Protein AF-A0AB33B3C3-F1 (afdb_monomer)

Nearest PDB structures (foldseek):
  6h2f-assembly1_J  TM=7.437E-01  e=4.658E+00  Aeromonas hydrophila subsp. hydrophila AL09-71

Radius of gyration: 13.07 Å; Cα contacts (8 Å, |Δi|>4): 54; chains: 1; bounding box: 30×18×36 Å

Structure (mmCIF, N/CA/C/O backbone):
data_AF-A0AB33B3C3-F1
#
_entry.id   AF-A0AB33B3C3-F1
#
loop_
_atom_site.group_PDB
_atom_site.id
_atom_site.type_symbol
_atom_site.label_atom_id
_atom_site.label_alt_id
_atom_site.label_comp_id
_atom_site.label_asym_id
_atom_site.label_entity_id
_atom_site.label_seq_id
_atom_site.pdbx_PDB_ins_code
_atom_site.Cartn_x
_atom_site.Cartn_y
_atom_site.Cartn_z
_atom_site.occupancy
_atom_site.B_iso_or_equiv
_atom_site.auth_seq_id
_atom_site.auth_comp_id
_atom_site.auth_asym_id
_atom_site.auth_atom_id
_atom_site.pdbx_PDB_model_num
ATOM 1 N N . MET A 1 1 ? -12.994 10.200 20.619 1.00 45.91 1 MET A N 1
ATOM 2 C CA . MET A 1 1 ? -13.472 9.185 19.653 1.00 45.91 1 MET A CA 1
ATOM 3 C C . MET A 1 1 ? -13.051 9.437 18.191 1.00 45.91 1 MET A C 1
ATOM 5 O O . MET A 1 1 ? -12.988 8.488 17.431 1.00 45.91 1 MET A O 1
ATOM 9 N N . LEU A 1 2 ? -12.660 10.660 17.786 1.00 47.38 2 LEU A N 1
ATOM 10 C CA . LEU A 1 2 ? -12.212 10.976 16.406 1.00 47.38 2 LEU A CA 1
ATOM 11 C C . LEU A 1 2 ? -10.795 10.490 16.015 1.00 47.38 2 LEU A C 1
ATOM 13 O O . LEU A 1 2 ? -10.446 10.509 14.837 1.00 47.38 2 LEU A O 1
ATOM 17 N N . LYS A 1 3 ? -9.954 10.075 16.975 1.00 50.50 3 LYS A N 1
ATOM 18 C CA . LYS A 1 3 ? -8.578 9.620 16.687 1.00 50.50 3 LYS A CA 1
ATOM 19 C C . LYS A 1 3 ? -8.520 8.209 16.081 1.00 50.50 3 LYS A C 1
ATOM 21 O O . LYS A 1 3 ? -7.628 7.965 15.278 1.00 50.50 3 LYS A O 1
ATOM 26 N N . LEU A 1 4 ? -9.465 7.317 16.407 1.00 53.91 4 LEU A N 1
ATOM 27 C CA . LEU A 1 4 ? -9.455 5.937 15.894 1.00 53.91 4 LEU A CA 1
ATOM 28 C C . LEU A 1 4 ? -9.987 5.823 14.457 1.00 53.91 4 LEU A C 1
ATOM 30 O O . LEU A 1 4 ? -9.455 5.040 13.684 1.00 53.91 4 LEU A O 1
ATOM 34 N N . LEU A 1 5 ? -10.947 6.667 14.059 1.00 57.19 5 LEU A N 1
ATOM 35 C CA . LEU A 1 5 ? -11.476 6.715 12.684 1.00 57.19 5 LEU A CA 1
ATOM 36 C C . LEU A 1 5 ? -10.465 7.232 11.646 1.00 57.19 5 LEU A C 1
ATOM 38 O O . LEU A 1 5 ? -10.615 6.968 10.458 1.00 57.19 5 LEU A O 1
ATOM 42 N N . ARG A 1 6 ? -9.411 7.943 12.070 1.00 65.81 6 ARG A N 1
ATOM 43 C CA . ARG A 1 6 ? -8.354 8.428 11.164 1.00 65.81 6 ARG A CA 1
ATOM 44 C C . ARG A 1 6 ? -7.379 7.338 10.730 1.00 65.81 6 ARG A C 1
ATOM 46 O O . ARG A 1 6 ? -6.835 7.436 9.636 1.00 65.81 6 ARG A O 1
ATOM 53 N N . TYR A 1 7 ? -7.176 6.314 11.556 1.00 72.25 7 TYR A N 1
ATOM 54 C CA . TYR A 1 7 ? -6.293 5.191 11.238 1.00 72.25 7 TYR A CA 1
ATOM 55 C C . TYR A 1 7 ? -6.707 4.439 9.964 1.00 72.25 7 TYR A C 1
ATOM 57 O O . TYR A 1 7 ? -5.876 4.333 9.064 1.00 72.25 7 TYR A O 1
ATOM 65 N N . PRO A 1 8 ? -7.964 3.977 9.810 1.00 77.94 8 PRO A N 1
ATOM 66 C CA . PRO A 1 8 ? -8.376 3.275 8.596 1.00 77.94 8 PRO A CA 1
ATOM 67 C 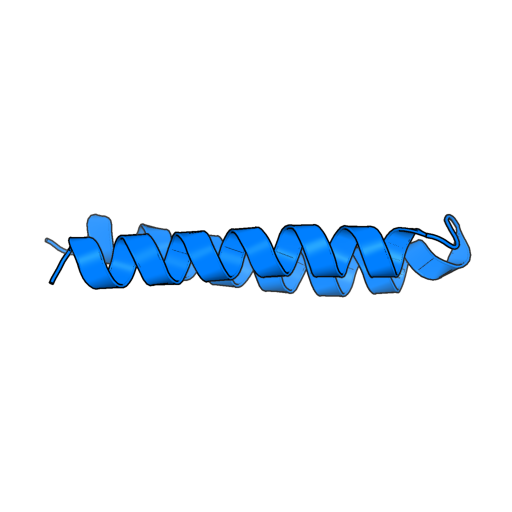C . PRO A 1 8 ? -8.342 4.176 7.352 1.00 77.94 8 PRO A C 1
ATOM 69 O O . PRO A 1 8 ? -7.997 3.705 6.275 1.00 77.94 8 PRO A O 1
ATOM 72 N N . ILE A 1 9 ? -8.612 5.480 7.486 1.00 81.94 9 ILE A N 1
ATOM 73 C CA . ILE A 1 9 ? -8.505 6.439 6.371 1.00 81.94 9 ILE A CA 1
ATOM 74 C C . ILE A 1 9 ? -7.046 6.590 5.919 1.00 81.94 9 ILE A C 1
ATOM 76 O O . ILE A 1 9 ? -6.762 6.588 4.722 1.00 81.94 9 ILE A O 1
ATOM 80 N N . PHE A 1 10 ? -6.116 6.693 6.871 1.00 82.31 10 PHE A N 1
ATOM 81 C CA . PHE A 1 10 ? -4.691 6.808 6.577 1.00 82.31 10 PHE A CA 1
ATOM 82 C C . PHE A 1 10 ? -4.135 5.530 5.938 1.00 82.31 10 PHE A C 1
ATOM 84 O O . PHE A 1 10 ? -3.386 5.615 4.968 1.00 82.31 10 PHE A O 1
ATOM 91 N N . LEU A 1 11 ? -4.547 4.352 6.421 1.00 83.81 11 LEU A N 1
ATOM 92 C CA . LEU A 1 11 ? -4.183 3.076 5.799 1.00 83.81 11 LEU A CA 1
ATOM 93 C C . LEU A 1 11 ? -4.739 2.960 4.374 1.00 83.81 11 LEU A C 1
ATOM 95 O O . LEU A 1 11 ? -4.002 2.595 3.468 1.00 83.81 11 LEU A O 1
ATOM 99 N N . SER A 1 12 ? -5.995 3.334 4.131 1.00 84.19 12 SER A N 1
ATOM 100 C CA . SER A 1 12 ? -6.558 3.314 2.773 1.00 84.19 12 SER A CA 1
ATOM 101 C C . SER A 1 12 ? -5.812 4.248 1.811 1.00 84.19 12 SER A C 1
ATOM 103 O O . SER A 1 12 ? -5.543 3.876 0.671 1.00 84.19 12 SER A O 1
ATOM 105 N N . LEU A 1 13 ? -5.416 5.443 2.267 1.00 88.44 13 LEU A N 1
ATOM 106 C CA . LEU A 1 13 ? -4.566 6.356 1.491 1.00 88.44 13 LEU A CA 1
ATOM 107 C C . LEU A 1 13 ? -3.188 5.749 1.195 1.00 88.44 13 LEU A C 1
ATOM 109 O O . LEU A 1 13 ? -2.714 5.830 0.062 1.00 88.44 13 LEU A O 1
ATOM 113 N N . LEU A 1 14 ? -2.567 5.107 2.188 1.00 88.12 14 LEU A N 1
ATOM 114 C CA . LEU A 1 14 ? -1.273 4.438 2.041 1.00 88.12 14 LEU A CA 1
ATOM 115 C C . LEU A 1 14 ? -1.347 3.232 1.085 1.00 88.12 14 LEU A C 1
ATOM 117 O O . LEU A 1 14 ? -0.422 3.001 0.301 1.00 88.12 14 LEU A O 1
ATOM 121 N N . GLY A 1 15 ? -2.462 2.496 1.109 1.00 88.50 15 GLY A N 1
ATOM 122 C CA . GLY A 1 15 ? -2.754 1.400 0.189 1.00 88.50 15 GLY A CA 1
ATOM 123 C C . GLY A 1 15 ? -2.860 1.882 -1.257 1.00 88.50 15 GLY A C 1
ATOM 124 O O . GLY A 1 15 ? -2.147 1.378 -2.123 1.00 88.50 15 GLY A O 1
ATOM 125 N N . SER A 1 16 ? -3.663 2.920 -1.510 1.00 87.56 16 SER A N 1
ATOM 126 C CA . SER A 1 16 ? -3.772 3.551 -2.834 1.00 87.56 16 SER A CA 1
ATOM 127 C C . SER A 1 16 ? -2.434 4.107 -3.332 1.00 87.56 16 SER A C 1
ATOM 129 O O . SER A 1 16 ? -2.088 3.938 -4.502 1.00 87.56 16 SER A O 1
ATOM 131 N N . PHE A 1 17 ? -1.649 4.724 -2.444 1.00 89.12 17 PHE A N 1
ATOM 132 C CA . PHE A 1 17 ? -0.314 5.222 -2.776 1.00 89.12 17 PHE A CA 1
ATOM 133 C C . PHE A 1 17 ? 0.640 4.087 -3.176 1.00 89.12 17 PHE A C 1
ATOM 135 O O . PHE A 1 17 ? 1.361 4.221 -4.162 1.00 89.12 17 PHE A O 1
ATOM 142 N N . SER A 1 18 ? 0.607 2.947 -2.477 1.00 85.69 18 SER A N 1
ATOM 143 C CA . SER A 1 18 ? 1.421 1.772 -2.832 1.00 85.69 18 SER A CA 1
ATOM 144 C C . SER A 1 18 ? 1.043 1.177 -4.185 1.00 85.69 18 SER A C 1
ATOM 146 O O . SER A 1 18 ? 1.931 0.807 -4.950 1.00 85.69 18 SER A O 1
ATOM 148 N N . ILE A 1 19 ? -0.251 1.127 -4.518 1.00 87.75 19 ILE A N 1
ATOM 149 C CA . ILE A 1 19 ? -0.725 0.634 -5.821 1.00 87.75 19 ILE A CA 1
ATOM 150 C C . ILE A 1 19 ? -0.244 1.560 -6.943 1.00 87.75 19 ILE A C 1
ATOM 152 O O . ILE A 1 19 ? 0.333 1.100 -7.929 1.00 87.75 19 ILE A O 1
ATOM 156 N N . SER A 1 20 ? -0.417 2.873 -6.769 1.00 88.56 20 SER A N 1
ATOM 157 C CA . SER A 1 20 ? 0.021 3.862 -7.758 1.00 88.56 20 SER A CA 1
ATOM 158 C C . SER A 1 20 ? 1.542 3.882 -7.919 1.00 88.56 20 SER A C 1
ATOM 160 O O . SER A 1 20 ? 2.040 3.989 -9.038 1.00 88.56 20 SER A O 1
ATOM 162 N N . SER A 1 21 ? 2.287 3.764 -6.818 1.00 86.06 21 SER A N 1
ATOM 163 C CA . SER A 1 21 ? 3.751 3.729 -6.833 1.00 86.06 21 SER A CA 1
ATOM 164 C C . SER A 1 21 ? 4.277 2.445 -7.483 1.00 86.06 21 SER A C 1
ATOM 166 O O . SER A 1 21 ? 5.169 2.506 -8.324 1.00 86.06 21 SER A O 1
ATOM 168 N N . GLY A 1 22 ? 3.665 1.290 -7.193 1.00 85.81 22 GLY A N 1
ATOM 169 C CA . GLY A 1 22 ? 4.009 0.015 -7.832 1.00 85.81 22 GLY A CA 1
ATOM 170 C C . GLY A 1 22 ? 3.753 0.005 -9.342 1.00 85.81 22 GLY A C 1
ATOM 171 O O . GLY A 1 22 ? 4.533 -0.578 -10.091 1.00 85.81 22 GLY A O 1
ATOM 172 N N . MET A 1 23 ? 2.709 0.699 -9.811 1.00 85.62 23 MET A N 1
ATOM 173 C CA . MET A 1 23 ? 2.502 0.935 -11.246 1.00 85.62 23 MET A CA 1
ATOM 174 C C . MET A 1 23 ? 3.565 1.864 -11.840 1.00 85.62 23 MET A C 1
ATOM 176 O O . MET A 1 23 ? 4.075 1.601 -12.923 1.00 85.62 23 MET A O 1
ATOM 180 N N . LEU A 1 24 ? 3.941 2.934 -11.140 1.00 83.94 24 LEU A N 1
ATOM 181 C CA . LEU A 1 24 ? 4.923 3.898 -11.644 1.00 83.94 24 LEU A CA 1
ATOM 182 C C . LEU A 1 24 ? 6.333 3.289 -11.741 1.00 83.94 24 LEU A C 1
ATOM 184 O O . LEU A 1 24 ? 7.066 3.549 -12.694 1.00 83.94 24 LEU A O 1
ATOM 188 N N . LEU A 1 25 ? 6.683 2.404 -10.805 1.00 81.88 25 LEU A N 1
ATOM 189 C CA . LEU A 1 25 ? 7.936 1.645 -10.807 1.00 81.88 25 LEU A CA 1
ATOM 190 C C . LEU A 1 25 ? 7.951 0.440 -11.763 1.00 81.88 25 LEU A C 1
ATOM 192 O O . LEU A 1 25 ? 8.991 -0.217 -11.874 1.00 81.88 25 LEU A O 1
ATOM 196 N N . GLN A 1 26 ? 6.867 0.168 -12.505 1.00 77.12 26 GLN A N 1
ATOM 197 C CA . GLN A 1 26 ? 6.818 -0.954 -13.456 1.00 77.12 26 GLN A CA 1
ATOM 198 C C . GLN A 1 26 ? 7.920 -0.893 -14.517 1.00 77.12 26 GLN A C 1
ATOM 200 O O . GLN A 1 26 ? 8.360 -1.9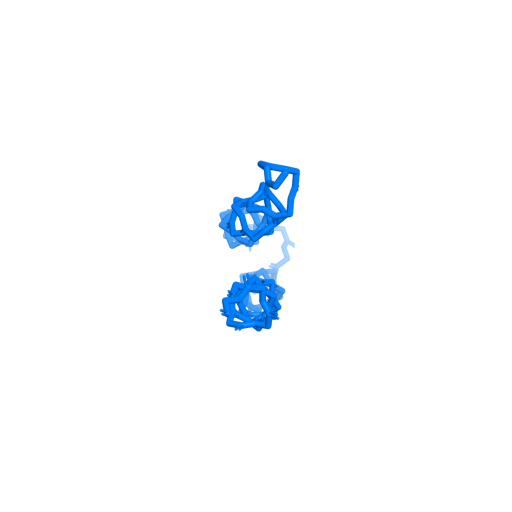24 -15.017 1.00 77.12 26 GLN A O 1
ATOM 205 N N . TYR A 1 27 ? 8.360 0.321 -14.860 1.00 73.62 27 TYR A N 1
ATOM 206 C CA . TYR A 1 27 ? 9.378 0.559 -15.881 1.00 73.62 27 TYR A CA 1
ATOM 207 C C . TYR A 1 27 ? 10.788 0.158 -15.437 1.00 73.62 27 TYR A C 1
ATOM 209 O O . TYR A 1 27 ? 11.649 -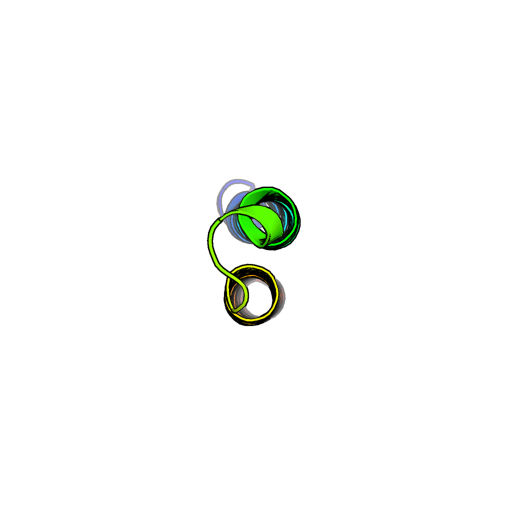0.058 -16.284 1.00 73.62 27 TYR A O 1
ATOM 217 N N . ILE A 1 28 ? 11.028 0.053 -14.128 1.00 76.69 28 ILE A N 1
ATOM 218 C CA . ILE A 1 28 ? 12.338 -0.289 -13.556 1.00 76.69 28 ILE A CA 1
ATOM 219 C C . ILE A 1 28 ? 12.332 -1.733 -13.046 1.00 76.69 28 ILE A C 1
ATOM 221 O O . ILE A 1 28 ? 13.319 -2.452 -13.181 1.00 76.69 28 ILE A O 1
ATOM 225 N N . LEU A 1 29 ? 11.214 -2.171 -12.465 1.00 74.88 29 LEU A N 1
ATOM 226 C CA . LEU A 1 29 ? 11.059 -3.489 -11.864 1.00 74.88 29 LEU A CA 1
ATOM 227 C C . LEU A 1 29 ? 9.795 -4.153 -12.440 1.00 74.88 29 LEU A C 1
ATOM 229 O O . LEU A 1 29 ? 8.688 -3.753 -12.078 1.00 74.88 29 LEU A O 1
ATOM 233 N N . PRO A 1 30 ? 9.917 -5.197 -13.282 1.00 74.88 30 PRO A N 1
ATOM 234 C CA . PRO A 1 30 ? 8.767 -5.810 -13.960 1.00 74.88 30 PRO A CA 1
ATOM 235 C C . PRO A 1 30 ? 7.752 -6.437 -12.989 1.00 74.88 30 PRO A C 1
ATOM 237 O O . PRO A 1 30 ? 6.574 -6.554 -13.310 1.00 74.88 30 PRO A O 1
ATOM 240 N N . TYR A 1 31 ? 8.188 -6.788 -11.774 1.00 78.06 31 TYR A N 1
ATOM 241 C CA . TYR A 1 31 ? 7.334 -7.324 -10.707 1.00 78.06 31 TYR A CA 1
ATOM 242 C C . TYR A 1 31 ? 6.788 -6.252 -9.745 1.00 78.06 31 TYR A C 1
ATOM 244 O O . TYR A 1 31 ? 6.009 -6.571 -8.847 1.00 78.06 31 TYR A O 1
ATOM 252 N N . SER A 1 32 ? 7.166 -4.981 -9.917 1.00 76.19 32 SER A N 1
ATOM 253 C CA . SER A 1 32 ? 6.741 -3.878 -9.043 1.00 76.19 32 SER A CA 1
ATOM 254 C C . SER A 1 32 ? 5.222 -3.667 -8.975 1.00 76.19 32 SER A C 1
ATOM 256 O O . SER A 1 32 ? 4.718 -3.465 -7.866 1.00 76.19 32 SER A O 1
ATOM 258 N N . PRO A 1 33 ? 4.456 -3.799 -10.081 1.00 82.50 33 PRO A N 1
ATOM 259 C CA . PRO A 1 33 ? 3.000 -3.661 -10.037 1.00 82.50 33 PRO A CA 1
ATOM 260 C C . PRO A 1 33 ? 2.366 -4.699 -9.119 1.00 82.50 33 PRO A C 1
ATOM 262 O O . PRO A 1 33 ? 1.555 -4.360 -8.262 1.00 82.50 33 PRO A O 1
ATOM 265 N N . SER A 1 34 ? 2.786 -5.957 -9.249 1.00 85.81 34 SER A N 1
ATOM 266 C CA . SER A 1 34 ? 2.279 -7.070 -8.45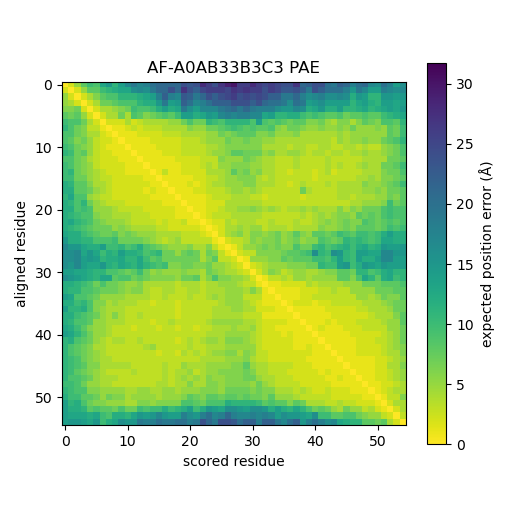0 1.00 85.81 34 SER A CA 1
ATOM 267 C C . SER A 1 34 ? 2.556 -6.861 -6.960 1.00 85.81 34 SER A C 1
ATOM 269 O O . SER A 1 34 ? 1.660 -7.045 -6.139 1.00 85.81 34 SER A O 1
ATOM 271 N N . ILE A 1 35 ? 3.766 -6.405 -6.607 1.00 85.62 35 ILE A N 1
ATOM 272 C CA . ILE A 1 35 ? 4.118 -6.052 -5.223 1.00 85.62 35 ILE A CA 1
ATOM 273 C C . ILE A 1 35 ? 3.243 -4.897 -4.710 1.00 85.62 35 ILE A C 1
ATOM 275 O O . ILE A 1 35 ? 2.715 -4.990 -3.603 1.00 85.62 35 ILE A O 1
ATOM 279 N N . GLY A 1 36 ? 3.052 -3.836 -5.501 1.00 88.19 36 GLY A N 1
ATOM 280 C CA . GLY A 1 36 ? 2.225 -2.685 -5.121 1.00 88.19 36 GLY A CA 1
ATOM 281 C C . GLY A 1 36 ? 0.760 -3.057 -4.881 1.00 88.19 36 GLY A C 1
ATOM 282 O O . GLY A 1 36 ? 0.153 -2.594 -3.915 1.00 88.19 36 GLY A O 1
ATOM 283 N N . TRP A 1 37 ? 0.216 -3.957 -5.704 1.00 86.94 37 TRP A N 1
ATOM 284 C CA . TRP A 1 37 ? -1.131 -4.505 -5.542 1.00 86.94 37 TRP A CA 1
ATOM 285 C C . TRP A 1 37 ? -1.273 -5.373 -4.290 1.00 86.94 37 TRP A C 1
ATOM 287 O O . TRP A 1 37 ? -2.229 -5.189 -3.540 1.00 86.94 37 TRP A O 1
ATOM 297 N N . ILE A 1 38 ? -0.319 -6.270 -4.014 1.00 90.50 38 ILE A N 1
ATOM 298 C CA . ILE A 1 38 ? -0.339 -7.116 -2.807 1.00 90.50 38 ILE A CA 1
ATOM 299 C C . ILE A 1 38 ? -0.263 -6.250 -1.543 1.00 90.50 38 ILE A C 1
ATOM 301 O O . ILE A 1 38 ? -1.053 -6.433 -0.614 1.00 90.50 38 ILE A O 1
ATOM 305 N N . LEU A 1 39 ? 0.650 -5.275 -1.517 1.00 87.81 39 LEU A N 1
ATOM 306 C CA . LEU A 1 39 ? 0.822 -4.376 -0.376 1.00 87.81 39 LEU A CA 1
ATOM 307 C C . LEU A 1 39 ? -0.424 -3.504 -0.158 1.00 87.81 39 LEU A C 1
ATOM 309 O O . LEU A 1 39 ? -0.890 -3.355 0.973 1.00 87.81 39 LEU A O 1
ATOM 313 N N . GLY A 1 40 ? -1.002 -2.983 -1.246 1.00 89.94 40 GLY A N 1
ATOM 314 C CA . GLY A 1 40 ? -2.256 -2.236 -1.218 1.00 89.94 40 GLY A CA 1
ATOM 315 C C . GLY A 1 40 ? -3.414 -3.065 -0.667 1.00 89.94 40 GLY A C 1
ATOM 316 O O . GLY A 1 40 ? -4.146 -2.594 0.203 1.00 89.94 40 GLY A O 1
ATOM 317 N N . PHE A 1 41 ? -3.538 -4.323 -1.097 1.00 89.19 41 PHE A N 1
ATOM 318 C CA . PHE A 1 41 ? -4.601 -5.229 -0.663 1.00 89.19 41 PHE A CA 1
ATOM 319 C C . PHE A 1 41 ? -4.541 -5.530 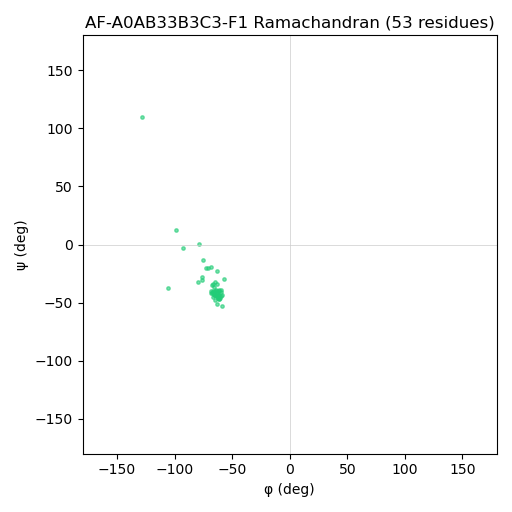0.841 1.00 89.19 41 PHE A C 1
ATOM 321 O O . PHE A 1 41 ? -5.555 -5.447 1.535 1.00 89.19 41 PHE A O 1
ATOM 328 N N . ILE A 1 42 ? -3.346 -5.800 1.375 1.00 90.81 42 ILE A N 1
ATOM 329 C CA . ILE A 1 42 ? -3.137 -6.008 2.817 1.00 90.81 42 ILE A CA 1
ATOM 330 C C . ILE A 1 42 ? -3.485 -4.734 3.600 1.00 90.81 42 ILE A C 1
ATOM 332 O O . ILE A 1 42 ? -4.109 -4.802 4.663 1.00 90.81 42 ILE A O 1
ATOM 336 N N . CYS A 1 43 ? -3.126 -3.562 3.070 1.00 87.88 43 CYS A N 1
ATOM 337 C CA . CYS A 1 43 ? -3.411 -2.281 3.711 1.00 87.88 43 CYS A CA 1
ATOM 338 C C . CYS A 1 43 ? -4.921 -2.002 3.788 1.00 87.88 43 CYS A C 1
ATOM 340 O O . CYS A 1 43 ? -5.425 -1.635 4.852 1.00 87.88 43 CYS A O 1
ATOM 342 N N . PHE A 1 44 ? -5.657 -2.275 2.706 1.00 86.44 44 PHE A N 1
ATOM 343 C CA . PHE A 1 44 ? -7.117 -2.170 2.682 1.00 86.44 44 PHE A CA 1
ATOM 344 C C . PHE A 1 44 ? -7.796 -3.173 3.620 1.00 86.44 44 PHE A C 1
ATOM 346 O O . PHE A 1 44 ? -8.678 -2.778 4.378 1.00 86.44 44 PHE A O 1
ATOM 353 N N . LEU A 1 45 ? -7.355 -4.435 3.651 1.00 87.50 45 LEU A N 1
ATOM 354 C CA . LEU A 1 45 ? -7.875 -5.433 4.597 1.00 87.50 45 LEU A CA 1
ATOM 355 C C . LEU A 1 45 ? -7.677 -4.996 6.051 1.00 87.50 45 LEU A C 1
ATOM 357 O O . LEU A 1 45 ? -8.588 -5.107 6.871 1.00 87.50 45 LEU A O 1
ATOM 361 N N . THR A 1 46 ? -6.500 -4.458 6.364 1.00 85.62 46 THR A N 1
ATOM 362 C CA . THR A 1 46 ? -6.180 -3.972 7.709 1.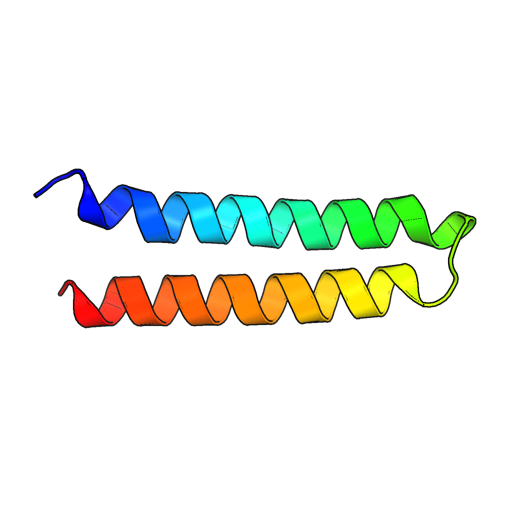00 85.62 46 THR A CA 1
ATOM 363 C C . THR A 1 46 ? -7.027 -2.748 8.067 1.00 85.62 46 THR A C 1
ATOM 365 O O . THR A 1 46 ? -7.533 -2.660 9.187 1.00 85.62 46 THR A O 1
ATOM 368 N N . ALA A 1 47 ? -7.251 -1.833 7.117 1.00 84.69 47 ALA A N 1
ATOM 369 C CA . ALA A 1 47 ? -8.149 -0.693 7.290 1.00 84.69 47 ALA A CA 1
ATOM 370 C C . ALA A 1 47 ? -9.597 -1.138 7.556 1.00 84.69 47 ALA A C 1
ATOM 372 O O . ALA A 1 47 ? -10.217 -0.662 8.508 1.00 84.69 47 ALA A O 1
ATOM 373 N N . SER A 1 48 ? -10.120 -2.087 6.774 1.00 82.75 48 SER A N 1
ATOM 374 C CA . SER A 1 48 ? -11.462 -2.650 6.961 1.00 82.75 48 SER A CA 1
ATOM 375 C C . SER A 1 48 ? -11.608 -3.374 8.300 1.00 82.75 48 SER A C 1
ATOM 377 O O . SER A 1 48 ? -12.603 -3.176 8.995 1.00 82.75 48 SER A O 1
ATO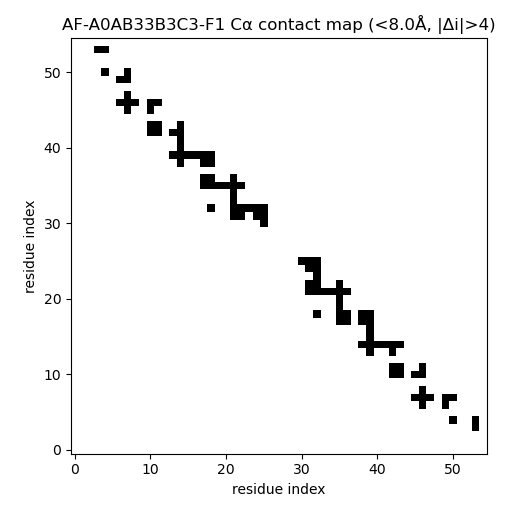M 379 N N . TYR A 1 49 ? -10.602 -4.153 8.70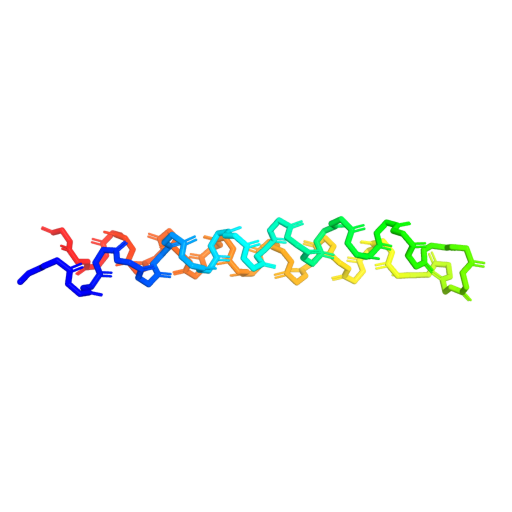6 1.00 84.00 49 TYR A N 1
ATOM 380 C CA . TYR A 1 49 ? -10.591 -4.835 10.001 1.00 84.00 49 TYR A CA 1
ATOM 381 C C . TYR A 1 49 ? -10.640 -3.843 11.171 1.00 84.00 49 TYR A C 1
ATOM 383 O O . TYR A 1 49 ? -11.449 -3.995 12.088 1.00 84.00 49 TYR A O 1
ATOM 391 N N . PHE A 1 50 ? -9.820 -2.789 11.131 1.00 79.00 50 PHE A N 1
ATOM 392 C CA . PHE A 1 50 ? -9.835 -1.747 12.160 1.00 79.00 50 PHE A CA 1
ATOM 393 C C . PHE A 1 50 ? -11.129 -0.928 12.164 1.00 79.00 50 PHE A C 1
ATOM 395 O O . PHE A 1 50 ? -11.580 -0.525 13.235 1.00 79.00 50 PHE A O 1
ATOM 402 N N . ALA A 1 51 ? -11.738 -0.700 10.998 1.00 75.69 51 ALA A N 1
ATOM 403 C CA . ALA A 1 51 ? -13.030 -0.029 10.897 1.00 75.69 51 ALA A CA 1
ATOM 404 C C . ALA A 1 51 ? -14.160 -0.861 11.528 1.00 75.69 51 ALA A C 1
ATOM 406 O O . ALA A 1 51 ? -14.966 -0.307 12.270 1.00 75.69 51 ALA A O 1
ATOM 407 N N . MET A 1 52 ? -14.187 -2.180 11.297 1.00 74.00 52 MET A N 1
ATOM 408 C CA . MET A 1 52 ? -15.164 -3.088 11.915 1.00 74.00 52 MET A CA 1
ATOM 409 C C . MET A 1 52 ? -14.962 -3.252 13.422 1.00 74.00 52 MET A C 1
ATOM 411 O O . MET A 1 52 ? -15.934 -3.304 14.160 1.00 74.00 52 MET A O 1
ATOM 415 N N . LYS A 1 53 ? -13.713 -3.334 13.893 1.00 66.00 53 LYS A N 1
ATOM 416 C CA . LYS A 1 53 ? -13.404 -3.541 15.318 1.00 66.00 53 LYS A CA 1
ATOM 417 C C . LYS A 1 53 ? -13.700 -2.322 16.201 1.00 66.00 53 LYS A C 1
ATOM 419 O O . LYS A 1 53 ? -13.786 -2.458 17.416 1.00 66.00 53 LYS A O 1
ATOM 424 N N . ASN A 1 54 ? -13.791 -1.135 15.606 1.00 60.75 54 ASN A N 1
ATOM 425 C CA . ASN A 1 54 ? -14.064 0.121 16.306 1.00 60.75 54 ASN A CA 1
ATOM 426 C C . ASN A 1 54 ? -15.545 0.554 16.226 1.00 60.75 54 ASN A C 1
ATOM 428 O O . ASN A 1 54 ? -15.858 1.704 16.538 1.00 60.75 54 ASN A O 1
ATOM 432 N N . ASN A 1 55 ? -16.431 -0.336 15.777 1.00 50.75 55 ASN A N 1
ATOM 433 C CA . ASN A 1 55 ? -17.879 -0.139 15.723 1.00 50.75 55 ASN A CA 1
ATOM 434 C C . ASN A 1 55 ? -18.553 -1.088 16.719 1.00 50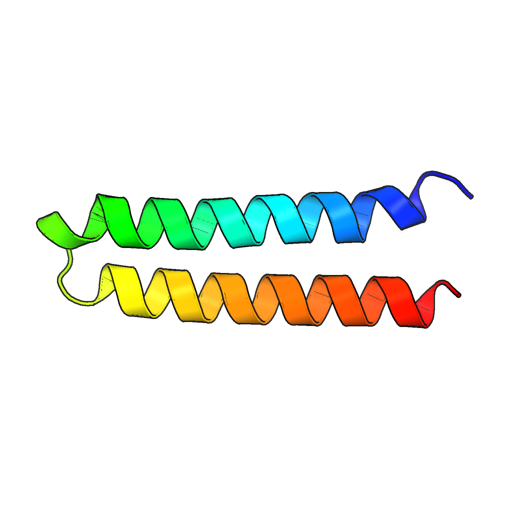.75 55 ASN A C 1
ATOM 436 O O . ASN A 1 55 ? -19.551 -0.667 17.337 1.00 50.75 55 ASN A O 1
#

Foldseek 3Di:
DVPLLVQLVVLLVVLVVLQVVLVVCCVPPVCSNVVSNVSSVVSNVVSVVSVVVVD

Mean predicted aligned error: 6.5 Å

Sequence (55 aa):
MLKLLRYPIFLSLLGSFSISSGMLLQYILPYSPSIGWILGFICFLTASYFAMKNN

Organism: Bacillus thuringiensis (NCBI:txid1428)

Solvent-accessible surface area (backbone atoms only — not comparable to full-atom values): 2839 Å² total; per-residue (Å²): 125,75,72,67,67,48,52,32,55,52,31,40,52,52,12,54,48,34,32,54,47,12,52,68,39,34,86,83,34,86,62,29,36,62,52,12,46,54,55,16,51,53,28,40,52,52,18,52,51,54,53,61,76,75,107

pLDDT: mean 78.98, std 11.82, range [45.91, 90.81]

Secondary structure (DSSP, 8-state):
-TTTTHHHHHHHHHHHHHHHHHHHGGGT-TTHHHHHHHHHHHHHHHHHHHHHHT-